Protein AF-A0A6L6J9T0-F1 (afdb_monomer_lite)

Structure (mmCIF, N/CA/C/O backbone):
data_AF-A0A6L6J9T0-F1
#
_entry.id   AF-A0A6L6J9T0-F1
#
loop_
_atom_site.group_PDB
_atom_site.id
_atom_site.type_symbol
_atom_site.label_atom_id
_atom_site.label_alt_id
_atom_site.label_comp_id
_atom_site.label_asym_id
_atom_site.label_entity_id
_atom_site.label_seq_id
_atom_site.pdbx_PDB_ins_code
_atom_site.Cartn_x
_atom_site.Cartn_y
_atom_site.Cartn_z
_atom_site.occupancy
_atom_site.B_iso_or_equiv
_atom_site.auth_seq_id
_atom_site.auth_comp_id
_atom_site.auth_asym_id
_atom_site.auth_atom_id
_atom_site.pdbx_PDB_model_num
ATOM 1 N N . MET A 1 1 ? 69.548 -28.953 -2.484 1.00 55.06 1 MET A N 1
ATOM 2 C CA . MET A 1 1 ? 68.286 -28.591 -1.804 1.00 55.06 1 MET A CA 1
ATOM 3 C C . MET A 1 1 ? 67.971 -29.685 -0.806 1.00 55.06 1 MET A C 1
ATOM 5 O O . MET A 1 1 ? 67.873 -30.839 -1.198 1.00 55.06 1 MET A O 1
ATOM 9 N N . THR A 1 2 ? 67.967 -29.363 0.486 1.00 63.56 2 THR A N 1
ATOM 10 C CA . THR A 1 2 ? 67.799 -30.362 1.554 1.00 63.56 2 THR A CA 1
ATOM 11 C C . THR A 1 2 ? 66.329 -30.769 1.671 1.00 63.56 2 THR A C 1
ATOM 13 O O . THR A 1 2 ? 65.444 -29.957 1.407 1.00 63.56 2 THR A O 1
ATOM 16 N N . ALA A 1 3 ? 66.048 -32.002 2.105 1.00 69.62 3 ALA A N 1
ATOM 17 C CA . ALA A 1 3 ? 64.678 -32.506 2.300 1.00 69.62 3 ALA A CA 1
ATOM 18 C C . ALA A 1 3 ? 63.806 -31.567 3.166 1.00 69.62 3 ALA A C 1
ATOM 20 O O . ALA A 1 3 ? 62.596 -31.469 2.977 1.00 69.62 3 ALA A O 1
ATOM 21 N N . ARG A 1 4 ? 64.447 -30.795 4.055 1.00 70.06 4 ARG A N 1
ATOM 22 C CA . ARG A 1 4 ? 63.816 -29.768 4.892 1.00 70.06 4 ARG A CA 1
ATOM 23 C C . ARG A 1 4 ? 63.256 -28.581 4.097 1.00 70.06 4 ARG A C 1
ATOM 25 O O . ARG A 1 4 ? 62.213 -28.057 4.465 1.00 70.06 4 ARG A O 1
ATOM 32 N N . GLN A 1 5 ? 63.914 -28.171 3.011 1.00 75.19 5 GLN A N 1
ATOM 33 C CA . GLN A 1 5 ? 63.419 -27.105 2.128 1.00 75.19 5 GLN A CA 1
ATOM 34 C C . GLN A 1 5 ? 62.223 -27.576 1.296 1.00 75.19 5 GLN A C 1
ATOM 36 O O . GLN A 1 5 ? 61.271 -26.824 1.127 1.00 75.19 5 GLN A O 1
ATOM 41 N N . ILE A 1 6 ? 62.240 -28.831 0.835 1.00 75.81 6 ILE A N 1
ATOM 42 C CA . ILE A 1 6 ? 61.133 -29.421 0.066 1.00 75.81 6 ILE A CA 1
ATOM 43 C C . ILE A 1 6 ? 59.875 -29.522 0.938 1.00 75.81 6 ILE A C 1
ATOM 45 O O . ILE A 1 6 ? 58.797 -29.132 0.500 1.00 75.81 6 ILE A O 1
ATOM 49 N N . GLY A 1 7 ? 60.020 -29.959 2.194 1.00 79.81 7 GLY A N 1
ATOM 50 C CA . GLY A 1 7 ? 58.907 -29.991 3.147 1.00 79.81 7 GLY A CA 1
ATOM 51 C C . GLY A 1 7 ? 58.312 -28.606 3.420 1.00 79.81 7 GLY A C 1
ATOM 52 O O . GLY A 1 7 ? 57.097 -28.466 3.506 1.00 79.81 7 GLY A O 1
ATOM 53 N N . TRP A 1 8 ? 59.152 -27.569 3.489 1.00 79.81 8 TRP A N 1
ATOM 54 C CA . TRP A 1 8 ? 58.687 -26.199 3.713 1.00 79.81 8 TRP A CA 1
ATOM 55 C C . TRP A 1 8 ? 57.950 -25.620 2.497 1.00 79.81 8 TRP A C 1
ATOM 57 O O . TRP A 1 8 ? 56.916 -24.978 2.650 1.00 79.81 8 TRP A O 1
ATOM 67 N N . VAL A 1 9 ? 58.425 -25.911 1.283 1.00 80.94 9 VAL A N 1
ATOM 68 C CA . VAL A 1 9 ? 57.741 -25.524 0.037 1.00 80.94 9 VAL A CA 1
ATOM 69 C C . VAL A 1 9 ? 56.398 -26.246 -0.112 1.00 80.94 9 VAL A C 1
ATOM 71 O O . VAL A 1 9 ? 55.412 -25.617 -0.484 1.00 80.94 9 VAL A O 1
ATOM 74 N N . LEU A 1 10 ? 56.325 -27.535 0.236 1.00 75.94 10 LEU A N 1
ATOM 75 C CA . LEU A 1 10 ? 55.062 -28.284 0.251 1.00 75.94 10 LEU A CA 1
ATOM 76 C C . LEU A 1 10 ? 54.070 -27.726 1.281 1.00 75.94 10 LEU A C 1
ATOM 78 O O . LEU A 1 10 ? 52.886 -27.609 0.977 1.00 75.94 10 LEU A O 1
ATOM 82 N N . ALA A 1 11 ? 54.546 -27.330 2.465 1.00 76.00 11 ALA A N 1
ATOM 83 C CA . ALA A 1 11 ? 53.708 -26.695 3.481 1.00 76.00 11 ALA A CA 1
ATOM 84 C C . ALA A 1 11 ? 53.171 -25.327 3.025 1.00 76.00 11 ALA A C 1
ATOM 86 O O . ALA A 1 11 ? 52.009 -25.013 3.271 1.00 76.00 11 ALA A O 1
ATOM 87 N N . LEU A 1 12 ? 53.983 -24.531 2.319 1.00 75.88 12 LEU A N 1
ATOM 88 C CA . LEU A 1 12 ? 53.535 -23.259 1.744 1.00 75.88 12 LEU A CA 1
ATOM 89 C C . LEU A 1 12 ? 52.518 -23.449 0.614 1.00 75.88 12 LEU A C 1
ATOM 91 O O . LEU A 1 12 ? 51.525 -22.729 0.576 1.00 75.88 12 LEU A O 1
ATOM 95 N N . LEU A 1 13 ? 52.722 -24.436 -0.264 1.00 72.69 13 LEU A N 1
ATOM 96 C CA . LEU A 1 13 ? 51.761 -24.780 -1.319 1.00 72.69 13 LEU A CA 1
ATOM 97 C C . LEU A 1 13 ? 50.418 -25.251 -0.742 1.00 72.69 13 LEU A C 1
ATOM 99 O O . LEU A 1 13 ? 49.369 -24.884 -1.268 1.00 72.69 13 LEU A O 1
ATOM 103 N N . ALA A 1 14 ? 50.440 -26.001 0.365 1.00 69.56 14 ALA A N 1
ATOM 104 C CA . ALA A 1 14 ? 49.230 -26.402 1.082 1.00 69.56 14 ALA A CA 1
ATOM 105 C C . ALA A 1 14 ? 48.492 -25.209 1.721 1.00 69.56 14 ALA A C 1
ATOM 107 O O . ALA A 1 14 ? 47.271 -25.242 1.823 1.00 69.56 14 ALA A O 1
ATOM 108 N N . LEU A 1 15 ? 49.207 -24.141 2.099 1.00 63.91 15 LEU A N 1
ATOM 109 C CA . LEU A 1 15 ? 48.610 -22.919 2.652 1.00 63.91 15 LEU A CA 1
ATOM 110 C C . LEU A 1 15 ? 48.000 -22.008 1.571 1.00 63.91 15 LEU A C 1
ATOM 112 O O . LEU A 1 15 ? 46.990 -21.357 1.819 1.00 63.91 15 LEU A O 1
ATOM 116 N N . THR A 1 16 ? 48.583 -21.970 0.365 1.00 63.12 16 THR A N 1
ATOM 117 C CA . THR A 1 16 ? 47.998 -21.263 -0.795 1.00 63.12 16 THR A CA 1
ATOM 118 C C . THR A 1 16 ? 46.866 -22.044 -1.459 1.00 63.12 16 THR A C 1
ATOM 120 O O . THR A 1 16 ? 46.103 -21.478 -2.231 1.00 63.12 16 THR A O 1
ATOM 123 N N . GLY A 1 17 ? 46.738 -23.333 -1.132 1.00 56.22 17 GLY A N 1
ATOM 124 C CA . GLY A 1 17 ? 45.596 -24.182 -1.456 1.00 56.22 17 GLY A CA 1
ATOM 125 C C . GLY A 1 17 ? 44.398 -23.955 -0.535 1.00 56.22 17 GLY A C 1
ATOM 126 O O . GLY A 1 17 ? 43.654 -24.901 -0.285 1.00 56.22 17 GLY A O 1
ATOM 127 N N . CYS A 1 18 ? 44.192 -22.723 -0.052 1.00 58.41 18 CYS A N 1
ATOM 128 C CA . CYS A 1 18 ? 42.891 -22.255 0.430 1.00 58.41 18 CYS A CA 1
ATOM 129 C C . CYS A 1 18 ? 41.956 -22.140 -0.792 1.00 58.41 18 CYS A C 1
ATOM 131 O O . CYS A 1 18 ? 41.544 -21.060 -1.204 1.00 58.41 18 CYS A O 1
ATOM 133 N N . ASP A 1 19 ? 41.749 -23.284 -1.449 1.00 54.44 19 ASP A N 1
ATOM 134 C CA . ASP A 1 19 ? 40.660 -23.528 -2.371 1.00 54.44 19 ASP A CA 1
ATOM 135 C C . ASP A 1 19 ? 39.378 -23.271 -1.584 1.00 54.44 19 ASP A C 1
ATOM 137 O O . ASP A 1 19 ? 39.289 -23.596 -0.394 1.00 54.44 19 ASP A O 1
ATOM 141 N N . ASP A 1 20 ? 38.422 -22.656 -2.261 1.00 57.44 20 ASP A N 1
ATOM 142 C CA . ASP A 1 20 ? 37.164 -22.094 -1.770 1.00 57.44 20 ASP A CA 1
ATOM 143 C C . ASP A 1 20 ? 36.174 -23.220 -1.386 1.00 57.44 20 ASP A C 1
ATOM 145 O O . ASP A 1 20 ? 35.013 -23.262 -1.782 1.00 57.44 20 ASP A O 1
ATOM 149 N N . ARG A 1 21 ? 36.678 -24.225 -0.660 1.00 56.31 21 ARG A N 1
ATOM 150 C CA . ARG A 1 21 ? 36.002 -25.448 -0.215 1.00 56.31 21 ARG A CA 1
ATOM 151 C C . ARG A 1 21 ? 35.696 -25.418 1.279 1.00 56.31 21 ARG A C 1
ATOM 153 O O . ARG A 1 21 ? 35.697 -26.457 1.938 1.00 56.31 21 ARG A O 1
ATOM 160 N N . ILE A 1 22 ? 35.424 -24.235 1.826 1.00 59.78 22 ILE A N 1
ATOM 161 C CA . ILE A 1 22 ? 34.739 -24.106 3.117 1.00 59.78 22 ILE A CA 1
ATOM 162 C C . ILE A 1 22 ? 33.244 -24.186 2.800 1.00 59.78 22 ILE A C 1
ATOM 164 O O . ILE A 1 22 ? 32.593 -23.214 2.422 1.00 59.78 22 ILE A O 1
ATOM 168 N N . GLY A 1 23 ? 32.757 -25.423 2.832 1.00 59.91 23 GLY A N 1
ATOM 169 C CA . GLY A 1 23 ? 31.516 -25.872 2.217 1.00 59.91 23 GLY A CA 1
ATOM 170 C C . GLY A 1 23 ? 30.242 -25.533 2.980 1.00 59.91 23 GLY A C 1
ATOM 171 O O . GLY A 1 23 ? 29.467 -26.443 3.227 1.00 59.91 23 GLY A O 1
ATOM 172 N N . ASP A 1 24 ? 30.006 -24.257 3.287 1.00 65.44 24 ASP A N 1
ATOM 173 C CA . ASP A 1 24 ? 28.719 -23.786 3.833 1.00 65.44 24 ASP A CA 1
ATOM 174 C C . ASP A 1 24 ? 28.182 -22.512 3.156 1.00 65.44 24 ASP A C 1
ATOM 176 O O . ASP A 1 24 ? 27.061 -22.089 3.444 1.00 65.44 24 ASP A O 1
ATOM 180 N N . TYR A 1 25 ? 28.934 -21.890 2.238 1.00 54.44 25 TYR A N 1
ATOM 181 C CA . TYR A 1 25 ? 28.415 -20.743 1.493 1.00 54.44 25 TYR A CA 1
ATOM 182 C C . TYR A 1 25 ? 27.688 -21.204 0.226 1.00 54.44 25 TYR A C 1
ATOM 184 O O . TYR A 1 25 ? 28.277 -21.908 -0.600 1.00 54.44 25 TYR A O 1
ATOM 192 N N . PRO A 1 26 ? 26.407 -20.828 0.046 1.00 74.56 26 PRO A N 1
ATOM 193 C CA . PRO A 1 26 ? 25.697 -21.128 -1.184 1.00 74.56 26 PRO A CA 1
ATOM 194 C C . PRO A 1 26 ? 26.411 -20.459 -2.359 1.00 74.56 26 PRO A C 1
ATOM 196 O O . PRO A 1 26 ? 26.947 -19.356 -2.229 1.00 74.56 26 PRO A O 1
ATOM 199 N N . ALA A 1 27 ? 26.401 -21.129 -3.513 1.00 80.19 27 ALA A N 1
ATOM 200 C CA . ALA A 1 27 ? 26.933 -20.571 -4.749 1.00 80.19 27 ALA A CA 1
ATOM 201 C C . ALA A 1 27 ? 26.363 -19.162 -4.979 1.00 80.19 27 ALA A C 1
ATOM 203 O O . ALA A 1 27 ? 25.151 -18.953 -4.866 1.00 80.19 27 ALA A O 1
ATOM 204 N N . LEU A 1 28 ? 27.241 -18.199 -5.281 1.00 80.12 28 LEU A N 1
ATOM 205 C CA . LEU A 1 28 ? 26.821 -16.826 -5.539 1.00 80.12 28 LEU A CA 1
ATOM 206 C C . LEU A 1 28 ? 25.834 -16.804 -6.706 1.00 80.12 28 LEU A C 1
ATOM 208 O O . LEU A 1 28 ? 26.071 -17.414 -7.753 1.00 80.12 28 LEU A O 1
ATOM 212 N N . LEU A 1 29 ? 24.730 -16.080 -6.518 1.00 84.69 29 LEU A N 1
ATOM 213 C CA . LEU A 1 29 ? 23.756 -15.873 -7.577 1.00 84.69 29 LEU A CA 1
ATOM 214 C C . LEU A 1 29 ? 24.454 -15.160 -8.751 1.00 84.69 29 LEU A C 1
ATOM 216 O O . LEU A 1 29 ? 25.164 -14.176 -8.519 1.00 84.69 29 LEU A O 1
ATOM 220 N N . PRO A 1 30 ? 24.273 -15.615 -10.001 1.00 88.81 30 PRO A N 1
ATOM 221 C CA . PRO A 1 30 ? 24.850 -14.944 -11.154 1.00 88.81 30 PRO A CA 1
ATOM 222 C C . PRO A 1 30 ? 24.479 -13.454 -11.199 1.00 88.81 30 PRO A C 1
ATOM 224 O O . PRO A 1 30 ? 23.319 -13.087 -11.007 1.00 88.81 30 PRO A O 1
ATOM 227 N N . THR A 1 31 ? 25.447 -12.581 -11.495 1.00 87.94 31 THR A N 1
ATOM 228 C CA . THR A 1 31 ? 25.234 -11.121 -11.522 1.00 87.94 31 THR A CA 1
ATOM 229 C C . THR A 1 31 ? 24.103 -10.711 -12.467 1.00 87.94 31 THR A C 1
ATOM 231 O O . THR A 1 31 ? 23.346 -9.793 -12.167 1.00 87.94 31 THR A O 1
ATOM 234 N N . ASN A 1 32 ? 23.935 -11.415 -13.589 1.00 87.62 32 ASN A N 1
ATOM 235 C CA . ASN A 1 32 ? 22.835 -11.179 -14.526 1.00 87.62 32 ASN A CA 1
ATOM 236 C C . ASN A 1 32 ? 21.455 -11.507 -13.938 1.00 87.62 32 ASN A C 1
ATOM 238 O O . ASN A 1 32 ? 20.476 -10.920 -14.375 1.00 87.62 32 ASN A O 1
ATOM 242 N N . GLN A 1 33 ? 21.369 -12.422 -12.971 1.00 86.94 33 GLN A N 1
ATOM 243 C CA . GLN A 1 33 ? 20.128 -12.742 -12.269 1.00 86.94 33 GLN A CA 1
ATOM 244 C C . GLN A 1 33 ? 19.830 -11.724 -11.160 1.00 86.94 33 GLN A C 1
ATOM 246 O O . GLN A 1 33 ? 18.673 -11.379 -10.957 1.00 86.94 33 GLN A O 1
ATOM 251 N N . ILE A 1 34 ? 20.863 -11.206 -10.483 1.00 87.44 34 ILE A N 1
ATOM 252 C CA . ILE A 1 34 ? 20.723 -10.142 -9.469 1.00 87.44 34 ILE A CA 1
ATOM 253 C C . ILE A 1 34 ? 20.266 -8.827 -10.110 1.00 87.44 34 ILE A C 1
ATOM 255 O O . ILE A 1 34 ? 19.456 -8.106 -9.538 1.00 87.44 34 ILE A O 1
ATOM 259 N N . LEU A 1 35 ? 20.805 -8.512 -11.288 1.00 90.12 35 LEU A N 1
ATOM 260 C CA . LEU A 1 35 ? 20.501 -7.282 -12.020 1.00 90.12 35 LEU A CA 1
ATOM 261 C C . LEU A 1 35 ? 19.346 -7.444 -13.018 1.00 90.12 35 LEU A C 1
ATOM 263 O O . LEU A 1 35 ? 19.082 -6.523 -13.789 1.00 90.12 35 LEU A O 1
ATOM 267 N N . ALA A 1 36 ? 18.693 -8.608 -13.053 1.00 90.81 36 ALA A N 1
ATOM 268 C CA . ALA A 1 36 ? 17.526 -8.802 -13.899 1.00 90.81 36 ALA A CA 1
ATOM 269 C C . ALA A 1 36 ? 16.371 -7.938 -13.385 1.00 90.81 36 ALA A C 1
ATOM 271 O O . ALA A 1 36 ? 16.077 -7.932 -12.189 1.00 90.81 36 ALA A O 1
ATOM 272 N N . GLU A 1 37 ? 15.691 -7.248 -14.300 1.00 87.31 37 GLU A N 1
ATOM 273 C CA . GLU A 1 37 ? 14.473 -6.519 -13.960 1.00 87.31 37 GLU A CA 1
ATOM 274 C C . GLU A 1 37 ? 13.415 -7.522 -13.461 1.00 87.31 37 GLU A C 1
ATOM 276 O O . GLU A 1 37 ? 13.117 -8.499 -14.164 1.00 87.31 37 GLU A O 1
ATOM 281 N N . PRO A 1 38 ? 12.857 -7.337 -12.252 1.00 83.69 38 PRO A N 1
ATOM 282 C CA . PRO A 1 38 ? 11.848 -8.238 -11.725 1.00 83.69 38 PRO A CA 1
ATOM 283 C C . PRO A 1 38 ? 10.579 -8.184 -12.578 1.00 83.69 38 PRO A C 1
ATOM 285 O O . PRO A 1 38 ? 10.158 -7.130 -13.054 1.00 83.69 38 PRO A O 1
ATOM 288 N N . ALA A 1 39 ? 9.929 -9.336 -12.747 1.00 88.56 39 ALA A N 1
ATOM 289 C CA . ALA A 1 39 ? 8.653 -9.393 -13.446 1.00 88.56 39 ALA A CA 1
ATOM 290 C C . ALA A 1 39 ? 7.604 -8.572 -12.681 1.00 88.56 39 ALA A C 1
ATOM 292 O O . ALA A 1 39 ? 7.257 -8.889 -11.540 1.00 88.56 39 ALA A O 1
ATOM 293 N N . LEU A 1 40 ? 7.095 -7.518 -13.320 1.00 87.56 40 LEU A N 1
ATOM 294 C CA . LEU A 1 40 ? 6.065 -6.673 -12.730 1.00 87.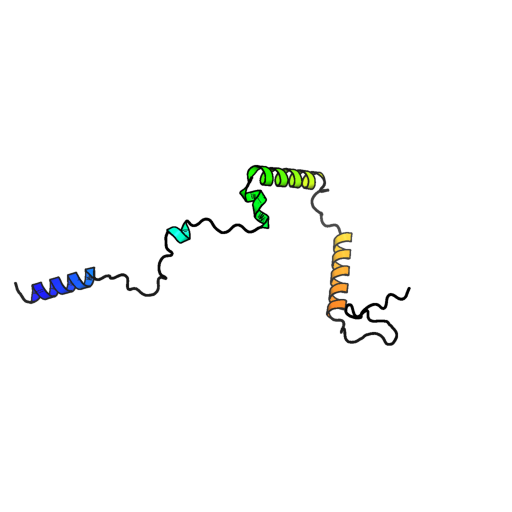56 40 LEU A CA 1
ATOM 295 C C . LEU A 1 40 ? 4.702 -7.375 -12.796 1.00 87.56 40 LEU A C 1
ATOM 297 O O . LEU A 1 40 ? 4.339 -7.928 -13.840 1.00 87.56 40 LEU A O 1
ATOM 301 N N . PRO A 1 41 ? 3.917 -7.361 -11.705 1.00 90.06 41 PRO A N 1
ATOM 302 C CA . PRO A 1 41 ? 2.586 -7.945 -11.716 1.00 90.06 41 PRO A CA 1
ATOM 303 C C . PRO A 1 41 ? 1.649 -7.146 -12.634 1.00 90.06 41 PRO A C 1
ATOM 305 O O . PRO A 1 41 ? 1.794 -5.934 -12.787 1.00 90.06 41 PRO A O 1
ATOM 308 N N . ALA A 1 42 ? 0.633 -7.807 -13.202 1.00 88.88 42 ALA A N 1
ATOM 309 C CA . ALA A 1 42 ? -0.258 -7.199 -14.200 1.00 88.88 42 ALA A CA 1
ATOM 310 C C . ALA A 1 42 ? -0.951 -5.909 -13.715 1.00 88.88 42 ALA A C 1
ATOM 312 O O . ALA A 1 42 ? -1.134 -4.975 -14.490 1.00 88.88 42 ALA A O 1
ATOM 313 N N . HIS A 1 43 ? -1.285 -5.820 -12.425 1.00 89.25 43 HIS A N 1
ATOM 314 C CA . HIS A 1 43 ? -1.915 -4.634 -11.837 1.00 89.25 43 HIS A CA 1
ATOM 315 C C . HIS A 1 43 ? -0.964 -3.432 -11.686 1.00 89.25 43 HIS A C 1
ATOM 317 O O . HIS A 1 43 ? -1.425 -2.323 -11.435 1.00 89.25 43 HIS A O 1
ATOM 323 N N . ALA A 1 44 ? 0.351 -3.632 -11.818 1.00 90.38 44 ALA A N 1
ATOM 324 C CA . ALA A 1 44 ? 1.353 -2.570 -11.750 1.00 90.38 44 ALA A CA 1
ATOM 325 C C . ALA A 1 44 ? 1.711 -2.000 -13.133 1.00 90.38 44 ALA A C 1
ATOM 327 O O . ALA A 1 44 ? 2.553 -1.108 -13.218 1.00 90.38 44 ALA A O 1
ATOM 328 N N . ALA A 1 45 ? 1.079 -2.481 -14.212 1.00 90.06 45 ALA A N 1
ATOM 329 C CA . ALA A 1 45 ? 1.393 -2.066 -15.580 1.00 90.06 45 ALA A CA 1
ATOM 330 C C . ALA A 1 45 ? 1.276 -0.544 -15.784 1.00 90.06 45 ALA A C 1
ATOM 332 O O . ALA A 1 45 ? 2.148 0.065 -16.404 1.00 90.06 45 ALA A O 1
ATOM 333 N N . ASP A 1 46 ? 0.251 0.087 -15.207 1.00 87.75 46 ASP A N 1
ATOM 334 C CA . ASP A 1 46 ? 0.061 1.537 -15.315 1.00 87.75 46 ASP A CA 1
ATOM 335 C C . ASP A 1 46 ? 1.131 2.323 -14.540 1.00 87.75 46 ASP A C 1
ATOM 337 O O . ASP A 1 46 ? 1.623 3.342 -15.022 1.00 87.75 46 ASP A O 1
ATOM 341 N N . ALA A 1 47 ? 1.557 1.817 -13.377 1.00 90.56 47 ALA A N 1
ATOM 342 C CA . ALA A 1 47 ? 2.630 2.416 -12.579 1.00 90.56 47 ALA A CA 1
ATOM 343 C C . ALA A 1 47 ? 4.010 2.252 -13.229 1.00 90.56 47 ALA A C 1
ATOM 345 O O . ALA A 1 47 ? 4.848 3.142 -13.122 1.00 90.56 47 ALA A O 1
ATOM 346 N N . ALA A 1 48 ? 4.231 1.143 -13.938 1.00 90.88 48 ALA A N 1
ATOM 347 C CA . ALA A 1 48 ? 5.440 0.913 -14.723 1.00 90.88 48 ALA A CA 1
ATOM 348 C C . ALA A 1 48 ? 5.536 1.873 -15.916 1.00 90.88 48 ALA A C 1
ATOM 350 O O . ALA A 1 48 ? 6.616 2.352 -16.254 1.00 90.88 48 ALA A O 1
ATOM 351 N N . LYS A 1 49 ? 4.394 2.147 -16.557 1.00 92.81 49 LYS A N 1
ATOM 352 C CA . LYS A 1 49 ? 4.304 3.031 -17.720 1.00 92.81 49 LYS A CA 1
ATOM 353 C C . LYS A 1 49 ? 4.460 4.504 -17.343 1.00 92.81 49 LYS A C 1
ATOM 355 O O . LYS A 1 49 ? 5.117 5.237 -18.077 1.00 92.81 49 LYS A O 1
ATOM 360 N N . ASP A 1 50 ? 3.855 4.931 -16.234 1.00 94.69 50 ASP A N 1
ATOM 361 C CA . ASP A 1 50 ? 3.962 6.302 -15.730 1.00 94.69 50 ASP A CA 1
ATOM 362 C C . ASP A 1 50 ? 3.942 6.349 -14.184 1.00 94.69 50 ASP A C 1
ATOM 364 O O . ASP A 1 50 ? 2.881 6.480 -13.549 1.00 94.69 50 ASP A O 1
ATOM 368 N N . PRO A 1 51 ? 5.120 6.261 -13.537 1.00 92.00 51 PRO A N 1
ATOM 369 C CA . PRO A 1 51 ? 5.212 6.293 -12.079 1.00 92.00 51 PRO A CA 1
ATOM 370 C C . PRO A 1 51 ? 4.840 7.669 -11.508 1.00 92.00 51 PRO A C 1
ATOM 372 O O . PRO A 1 51 ? 4.356 7.775 -10.379 1.00 92.00 51 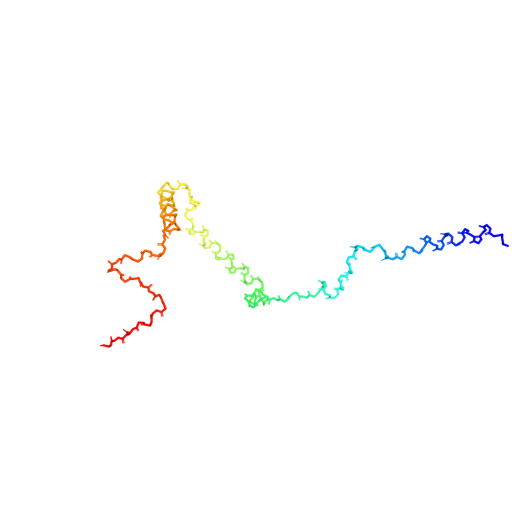PRO A O 1
ATOM 375 N N . THR A 1 52 ? 5.044 8.740 -12.279 1.00 96.19 52 THR A N 1
ATOM 376 C CA . THR A 1 52 ? 4.729 10.103 -11.843 1.00 96.19 52 THR A CA 1
ATOM 377 C C . THR A 1 52 ? 3.226 10.348 -11.800 1.00 96.19 52 THR A C 1
ATOM 379 O O . THR A 1 52 ? 2.713 10.764 -10.761 1.00 96.19 52 THR A O 1
ATOM 382 N N . ALA A 1 53 ? 2.496 9.993 -12.859 1.00 93.31 53 ALA A N 1
ATOM 383 C CA . ALA A 1 53 ? 1.047 10.165 -12.911 1.00 93.31 53 ALA A CA 1
ATOM 384 C C . ALA A 1 53 ? 0.328 9.322 -11.850 1.00 93.31 53 ALA A C 1
ATOM 386 O O . ALA A 1 53 ? -0.607 9.797 -11.202 1.00 93.31 53 ALA A O 1
ATOM 387 N N . THR A 1 54 ? 0.783 8.086 -11.625 1.00 94.19 54 THR A N 1
ATOM 388 C CA . THR A 1 54 ? 0.238 7.225 -1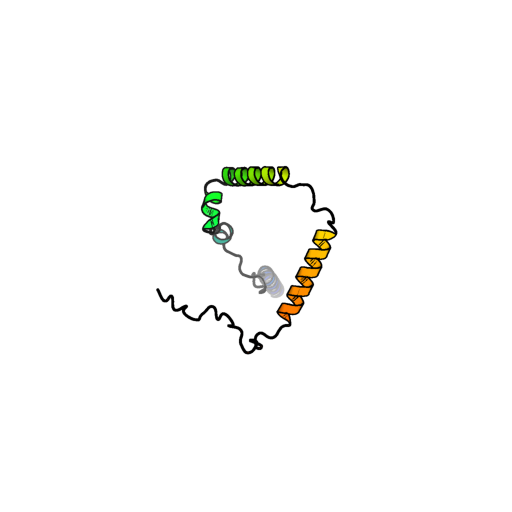0.564 1.00 94.19 54 THR A CA 1
ATOM 389 C C . THR A 1 54 ? 0.498 7.801 -9.171 1.00 94.19 54 THR A C 1
ATOM 391 O O . THR A 1 54 ? -0.423 7.858 -8.351 1.00 94.19 54 THR A O 1
ATOM 394 N N . THR A 1 55 ? 1.705 8.312 -8.913 1.00 95.00 55 THR A N 1
ATOM 395 C CA . THR A 1 55 ? 2.039 8.984 -7.646 1.00 95.00 55 THR A CA 1
ATOM 396 C C . THR A 1 55 ? 1.172 10.221 -7.416 1.00 95.00 55 THR A C 1
ATOM 398 O O . THR A 1 55 ? 0.644 10.420 -6.318 1.00 95.00 55 THR A O 1
ATOM 401 N N . ASP A 1 56 ? 0.984 11.045 -8.442 1.00 96.25 56 ASP A N 1
ATOM 402 C CA . ASP A 1 56 ? 0.200 12.274 -8.345 1.00 96.25 56 ASP A CA 1
ATOM 403 C C . ASP A 1 56 ? -1.292 11.987 -8.136 1.00 96.25 56 ASP A C 1
ATOM 405 O O . ASP A 1 56 ? -1.932 12.624 -7.294 1.00 96.25 56 ASP A O 1
ATOM 409 N N . ALA A 1 57 ? -1.837 10.970 -8.811 1.00 94.44 57 ALA A N 1
ATOM 410 C CA . ALA A 1 57 ? -3.210 10.518 -8.607 1.00 94.44 57 ALA A CA 1
ATOM 411 C C . ALA A 1 57 ? -3.444 10.025 -7.169 1.00 94.44 57 ALA A C 1
ATOM 413 O O . ALA A 1 57 ? -4.444 10.384 -6.535 1.00 94.44 57 ALA A O 1
ATOM 414 N N . LEU A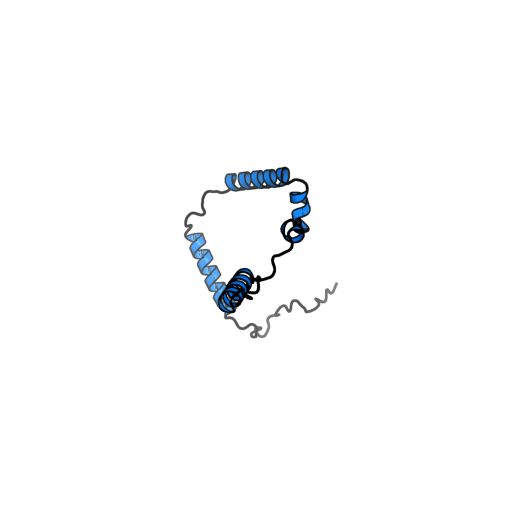 1 58 ? -2.507 9.243 -6.622 1.00 94.88 58 LEU A N 1
ATOM 415 C CA . LEU A 1 58 ? -2.562 8.783 -5.233 1.00 94.88 58 LEU A CA 1
ATOM 416 C C . LEU A 1 58 ? -2.462 9.953 -4.249 1.00 94.88 58 LEU A C 1
ATOM 418 O O . LEU A 1 58 ? -3.248 10.018 -3.302 1.00 94.88 58 LEU A O 1
ATOM 422 N N . ARG A 1 59 ? -1.562 10.913 -4.496 1.00 96.56 59 ARG A N 1
ATOM 423 C CA . ARG A 1 59 ? -1.420 12.118 -3.666 1.00 96.56 59 ARG A CA 1
ATOM 424 C C . ARG A 1 59 ? -2.696 12.958 -3.669 1.00 96.56 59 ARG A C 1
ATOM 426 O O . ARG A 1 59 ? -3.148 13.376 -2.605 1.00 96.56 59 ARG A O 1
ATOM 433 N N . GLY A 1 60 ? -3.310 13.164 -4.834 1.00 95.88 60 GLY A N 1
ATOM 434 C CA . GLY A 1 60 ? -4.579 13.883 -4.956 1.00 95.88 60 GLY A CA 1
ATOM 435 C C . GLY A 1 60 ? -5.716 13.187 -4.204 1.00 95.88 60 GLY A C 1
ATOM 436 O O . GLY A 1 60 ? -6.486 13.833 -3.490 1.00 95.88 60 GLY A O 1
ATOM 437 N N . ARG A 1 61 ? -5.786 11.852 -4.288 1.00 93.75 61 ARG A N 1
ATOM 438 C CA . ARG A 1 61 ? -6.769 11.059 -3.538 1.00 93.75 61 ARG A CA 1
ATOM 439 C C . ARG A 1 61 ? -6.551 11.164 -2.032 1.00 93.75 61 ARG A C 1
ATOM 441 O O . ARG A 1 61 ? -7.517 11.389 -1.309 1.00 93.75 61 ARG A O 1
ATOM 448 N N . ALA A 1 62 ? -5.306 11.049 -1.573 1.00 93.69 62 ALA A N 1
ATOM 449 C CA . ALA A 1 62 ? -4.953 11.210 -0.168 1.00 93.69 62 ALA A CA 1
ATOM 450 C C . ALA A 1 62 ? -5.350 12.599 0.345 1.00 93.69 62 ALA A C 1
ATOM 452 O O . ALA A 1 62 ? -6.056 12.682 1.343 1.00 93.69 62 ALA A O 1
ATOM 453 N N . ALA A 1 63 ? -5.015 13.668 -0.386 1.00 93.88 63 ALA A N 1
ATOM 454 C CA . ALA A 1 63 ? -5.408 15.034 -0.038 1.00 93.88 63 ALA A CA 1
ATOM 455 C C . ALA A 1 63 ? -6.938 15.197 0.055 1.00 93.88 63 ALA A C 1
ATOM 457 O O . ALA A 1 63 ? -7.461 15.815 0.984 1.00 93.88 63 ALA A O 1
ATOM 458 N N . GLY A 1 64 ? -7.677 14.596 -0.882 1.00 91.44 64 GLY A N 1
ATOM 459 C CA . GLY A 1 64 ? -9.137 14.590 -0.857 1.00 91.44 64 GLY A CA 1
ATOM 460 C C . GLY A 1 64 ? -9.732 13.788 0.305 1.00 91.44 64 GLY A C 1
ATOM 461 O O . GLY A 1 64 ? -10.817 14.123 0.777 1.00 91.44 64 GLY A O 1
ATOM 462 N N . LEU A 1 65 ? -9.065 12.728 0.765 1.00 90.88 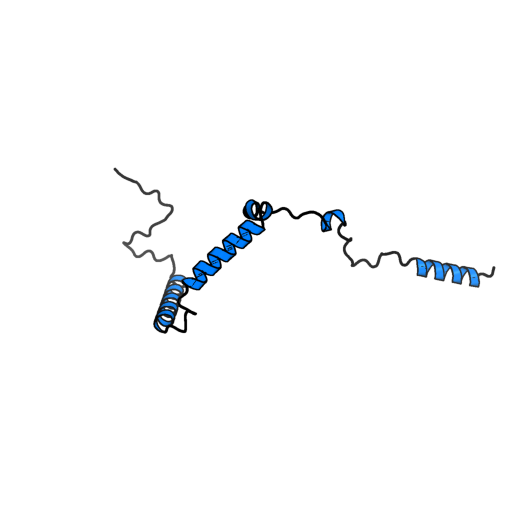65 LEU A N 1
ATOM 463 C CA . LEU A 1 65 ? -9.478 11.963 1.944 1.00 90.88 65 LEU A CA 1
ATOM 464 C C . LEU A 1 65 ? -9.163 12.729 3.226 1.00 90.88 65 LEU A C 1
ATOM 466 O O . LEU A 1 65 ? -10.041 12.866 4.069 1.00 90.88 65 LEU A O 1
ATOM 470 N N . THR A 1 66 ? -7.963 13.300 3.346 1.00 86.94 66 THR A N 1
ATOM 471 C CA . THR A 1 66 ? -7.573 14.102 4.512 1.00 86.94 66 THR A CA 1
ATOM 472 C C . THR A 1 66 ? -8.453 15.334 4.673 1.00 86.94 66 THR A C 1
ATOM 474 O O . THR A 1 66 ? -8.802 15.680 5.792 1.00 86.94 66 THR A O 1
ATOM 477 N N . ALA A 1 67 ? -8.867 15.967 3.571 1.00 85.00 67 ALA A N 1
ATOM 478 C CA . ALA A 1 67 ? -9.775 17.112 3.616 1.00 85.00 67 ALA A CA 1
ATOM 479 C C . ALA A 1 67 ? -11.200 16.740 4.066 1.00 85.00 67 ALA A C 1
ATOM 481 O O . ALA A 1 67 ? -11.908 17.583 4.610 1.00 85.00 67 ALA A O 1
ATOM 482 N N . ARG A 1 68 ? -11.636 15.497 3.822 1.00 82.88 68 ARG A N 1
ATOM 483 C CA . ARG A 1 68 ? -12.963 14.995 4.224 1.00 82.88 68 ARG A CA 1
ATOM 484 C C . ARG A 1 68 ? -12.960 14.311 5.586 1.00 82.88 68 ARG A C 1
ATOM 486 O O . ARG A 1 68 ? -14.021 14.160 6.183 1.00 82.88 68 ARG A O 1
ATOM 493 N N . ALA A 1 69 ? -11.801 13.862 6.056 1.00 81.19 69 ALA A N 1
ATOM 494 C CA . ALA A 1 69 ? -11.674 13.218 7.348 1.00 81.19 69 ALA A CA 1
ATOM 495 C C . ALA A 1 69 ? -11.987 14.235 8.455 1.00 81.19 69 ALA A C 1
ATOM 497 O O . ALA A 1 69 ? -11.273 15.221 8.634 1.00 81.19 69 ALA A O 1
ATOM 498 N N . ALA A 1 70 ? -13.061 13.986 9.203 1.00 68.06 70 ALA A N 1
ATOM 499 C CA . ALA A 1 70 ? -13.416 14.747 10.393 1.00 68.06 70 ALA A CA 1
ATOM 500 C C . ALA A 1 70 ? -12.487 14.351 11.555 1.00 68.06 70 ALA A C 1
ATOM 502 O O . ALA A 1 70 ? -12.894 13.661 12.479 1.00 68.06 70 ALA A O 1
ATOM 503 N N . GLY A 1 71 ? -11.212 14.743 11.472 1.00 68.00 71 GLY A N 1
ATOM 504 C CA . GLY A 1 71 ? -10.203 14.456 12.493 1.00 68.00 71 GLY A CA 1
ATOM 505 C C . GLY A 1 71 ? -9.932 12.959 12.728 1.00 68.00 71 GLY A C 1
ATOM 506 O O . GLY A 1 71 ? -10.444 12.095 12.012 1.00 68.00 71 GLY A O 1
ATOM 507 N N . PRO A 1 72 ? -9.082 12.625 13.715 1.00 67.44 72 PRO A N 1
ATOM 508 C CA . PRO A 1 72 ? -8.999 11.264 14.232 1.00 67.44 72 PRO A CA 1
ATOM 509 C C . PRO A 1 72 ? -10.385 10.835 14.722 1.00 67.44 72 PRO A C 1
ATOM 511 O O . PRO A 1 72 ? -11.086 11.651 15.320 1.00 67.44 72 PRO A O 1
ATOM 514 N N . VAL A 1 73 ? -10.757 9.564 14.527 1.00 64.31 73 VAL A N 1
ATOM 515 C CA . VAL A 1 73 ? -11.911 8.953 15.210 1.00 64.31 73 VAL A CA 1
ATOM 516 C C . VAL A 1 73 ? -11.572 8.919 16.703 1.00 64.31 73 VAL A C 1
ATOM 518 O O . VAL A 1 73 ? -11.021 7.951 17.220 1.00 64.31 73 VAL A O 1
ATOM 521 N N . ALA A 1 74 ? -11.748 10.051 17.372 1.00 62.16 74 ALA A N 1
ATOM 522 C CA . ALA A 1 74 ? -11.377 10.235 18.758 1.00 62.16 74 ALA A CA 1
ATOM 523 C C . ALA A 1 74 ? -12.400 9.492 19.606 1.00 62.16 74 ALA A C 1
ATOM 525 O O . ALA A 1 74 ? -13.549 9.912 19.618 1.00 62.16 74 ALA A O 1
ATOM 526 N N . HIS A 1 75 ? -11.963 8.403 20.256 1.00 64.00 75 HIS A N 1
ATOM 527 C CA . HIS A 1 75 ? -12.634 7.683 21.348 1.00 64.00 75 HIS A CA 1
ATOM 528 C C . HIS A 1 75 ? -14.134 7.961 21.468 1.00 64.00 75 HIS A C 1
ATOM 530 O O . HIS A 1 75 ? -14.592 8.513 22.467 1.00 64.00 75 HIS A O 1
ATOM 536 N N . ASP A 1 76 ? -14.880 7.603 20.427 1.00 80.88 76 ASP A N 1
ATOM 537 C CA . ASP A 1 76 ? -16.324 7.744 20.436 1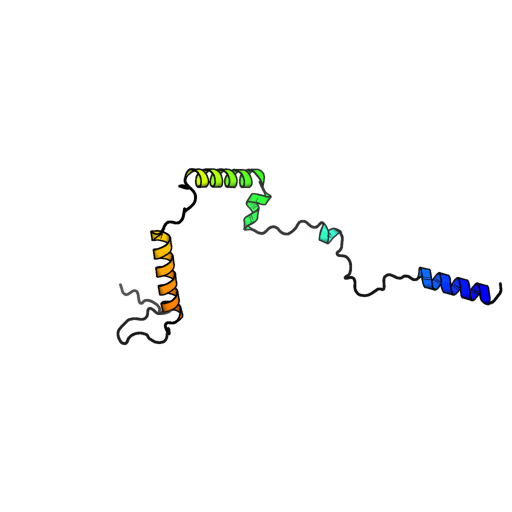.00 80.88 76 ASP A CA 1
ATOM 538 C C . ASP A 1 76 ? -16.869 6.574 21.267 1.00 80.88 76 ASP A C 1
ATOM 540 O O . ASP A 1 76 ? -16.715 5.417 20.851 1.00 80.88 76 ASP A O 1
ATOM 544 N N . PRO A 1 77 ? -17.427 6.837 22.463 1.00 84.44 77 PRO A N 1
ATOM 545 C CA . PRO A 1 77 ? -17.907 5.776 23.334 1.00 84.44 77 PRO A CA 1
ATOM 546 C C . PRO A 1 77 ? -19.032 4.971 22.673 1.00 84.44 77 PRO A C 1
ATOM 548 O O . PRO A 1 77 ? -19.071 3.760 22.847 1.00 84.44 77 PRO A O 1
ATOM 551 N N . ASP A 1 78 ? -19.867 5.586 21.828 1.00 86.75 78 ASP A N 1
ATOM 552 C CA . ASP A 1 78 ? -20.926 4.876 21.100 1.00 86.75 78 ASP A CA 1
ATOM 553 C C . ASP A 1 78 ? -20.337 3.942 20.029 1.00 86.75 78 ASP A C 1
ATOM 555 O O . ASP A 1 78 ? -20.812 2.820 19.850 1.00 86.75 78 ASP A O 1
ATOM 559 N N . LEU A 1 79 ? -19.249 4.335 19.354 1.00 87.75 79 LEU A N 1
ATOM 560 C CA . LEU A 1 79 ? -18.538 3.419 18.450 1.00 87.75 79 LEU A CA 1
ATOM 561 C C . LEU A 1 79 ? -17.852 2.274 19.201 1.00 87.75 79 LEU A C 1
ATOM 563 O O . LEU A 1 79 ? -17.833 1.152 18.692 1.00 87.75 79 LEU A O 1
ATOM 567 N N . ALA A 1 80 ? -17.294 2.539 20.384 1.00 89.88 80 ALA A N 1
ATOM 568 C CA . ALA A 1 80 ? -16.690 1.506 21.222 1.00 89.88 80 ALA A CA 1
ATOM 569 C C . ALA A 1 80 ? -17.742 0.486 21.682 1.00 89.88 80 ALA A C 1
ATOM 571 O O . ALA A 1 80 ? -17.564 -0.710 21.448 1.00 89.88 80 ALA A O 1
ATOM 572 N N . ASP A 1 81 ? -18.875 0.961 22.199 1.00 93.62 81 ASP A N 1
ATOM 573 C CA . ASP A 1 81 ? -19.993 0.125 22.642 1.00 93.62 81 ASP A CA 1
ATOM 574 C C . ASP A 1 81 ? -20.541 -0.734 21.493 1.00 93.62 81 ASP A C 1
ATOM 576 O O . ASP A 1 81 ? -20.772 -1.937 21.641 1.00 93.62 81 ASP A O 1
ATOM 580 N N . ARG A 1 82 ? -20.692 -0.150 20.296 1.00 93.94 82 ARG A N 1
ATOM 581 C CA . ARG A 1 82 ? -21.120 -0.889 19.097 1.00 93.94 82 ARG A CA 1
ATOM 582 C C . ARG A 1 82 ? -20.105 -1.937 18.665 1.00 93.94 82 ARG A C 1
ATOM 584 O O . ARG A 1 82 ? -20.497 -3.031 18.258 1.00 93.94 82 ARG A O 1
ATOM 591 N N . ALA A 1 83 ? -18.815 -1.616 18.723 1.00 94.38 83 ALA A N 1
ATOM 592 C CA . ALA A 1 83 ? -17.763 -2.563 18.384 1.00 94.38 83 ALA A CA 1
ATOM 593 C C . ALA A 1 83 ? -17.729 -3.736 19.376 1.00 94.38 83 ALA A C 1
ATOM 595 O O . ALA A 1 83 ? -17.562 -4.883 18.957 1.00 94.38 83 ALA A O 1
ATOM 596 N N . ASP A 1 84 ? -17.939 -3.471 20.665 1.00 96.50 84 ASP A N 1
ATOM 597 C CA . ASP A 1 84 ? -18.031 -4.496 21.705 1.00 96.50 84 ASP A CA 1
ATOM 598 C C . ASP A 1 84 ? -19.259 -5.390 21.501 1.00 96.50 84 ASP A C 1
ATOM 600 O O . ASP A 1 84 ? -19.126 -6.616 21.476 1.00 96.50 84 ASP A O 1
ATOM 604 N N . ALA A 1 85 ? -20.428 -4.800 21.232 1.00 97.12 85 ALA A N 1
ATOM 605 C CA . ALA A 1 85 ? -21.646 -5.541 20.910 1.00 97.12 85 ALA A CA 1
ATOM 606 C C . ALA A 1 85 ? -21.479 -6.424 19.659 1.00 97.12 85 ALA A C 1
ATOM 608 O O . ALA A 1 85 ? -21.917 -7.577 19.636 1.00 97.12 85 ALA A O 1
ATOM 609 N N . LEU A 1 86 ? -20.802 -5.915 18.624 1.00 97.06 86 LEU A N 1
ATOM 610 C CA . LEU A 1 86 ? -20.536 -6.674 17.403 1.00 97.06 86 LEU A CA 1
ATOM 611 C C . LEU A 1 86 ? -19.602 -7.861 17.665 1.00 97.06 86 LEU A C 1
ATOM 613 O O . LEU A 1 86 ? -19.856 -8.957 17.164 1.00 97.06 86 LEU A O 1
ATOM 617 N N . ARG A 1 87 ? -18.547 -7.670 18.468 1.00 97.00 87 ARG A N 1
ATOM 618 C CA . ARG A 1 87 ? -17.636 -8.759 18.856 1.00 97.00 87 ARG A CA 1
ATOM 619 C C . ARG A 1 87 ? -18.339 -9.810 19.706 1.00 97.00 87 ARG A C 1
ATOM 621 O O . ARG A 1 87 ? -18.119 -10.996 19.478 1.00 97.00 87 ARG A O 1
ATOM 628 N N . ALA A 1 88 ? -19.199 -9.399 20.638 1.00 97.69 88 ALA A N 1
ATOM 629 C CA . ALA A 1 88 ? -19.996 -10.323 21.441 1.00 97.69 88 ALA A CA 1
ATOM 630 C C . ALA A 1 88 ? -20.879 -11.207 20.548 1.00 97.69 88 ALA A C 1
ATOM 632 O O . ALA A 1 88 ? -20.790 -12.431 20.614 1.00 97.69 88 ALA A O 1
ATOM 633 N N . ARG A 1 89 ? -21.627 -10.600 19.620 1.00 95.31 89 ARG A N 1
ATOM 634 C CA . ARG A 1 89 ? -22.467 -11.341 18.671 1.00 95.31 89 ARG A CA 1
ATOM 635 C C . ARG A 1 89 ? -21.658 -12.254 17.748 1.00 95.31 89 ARG A C 1
ATOM 637 O O . ARG A 1 89 ? -22.078 -13.370 17.469 1.00 95.31 89 ARG A O 1
ATOM 644 N N . ALA A 1 90 ? -20.504 -11.801 17.264 1.00 96.56 90 ALA A N 1
ATOM 645 C CA . ALA A 1 90 ? -19.630 -12.630 16.437 1.00 96.56 90 ALA A CA 1
ATOM 646 C C . ALA A 1 90 ? -19.114 -13.858 17.205 1.00 96.56 90 ALA A C 1
ATOM 648 O O . ALA A 1 90 ? -19.060 -14.944 16.637 1.00 96.56 90 ALA A O 1
ATOM 649 N N . ASN A 1 91 ? -18.792 -13.701 18.493 1.00 96.50 91 ASN A N 1
ATOM 650 C CA . ASN A 1 91 ? -18.407 -14.812 19.364 1.00 96.50 91 ASN A CA 1
ATOM 651 C C . ASN A 1 91 ? -19.570 -15.774 19.632 1.00 96.50 91 ASN A C 1
ATOM 653 O O . ASN A 1 91 ? -19.366 -16.980 19.696 1.00 96.50 91 ASN A O 1
ATOM 657 N N . GLU A 1 92 ? -20.791 -15.273 19.793 1.00 93.50 92 GLU A N 1
ATOM 658 C CA . GLU A 1 92 ? -21.971 -16.136 19.908 1.00 93.50 92 GLU A CA 1
ATOM 659 C C . GLU A 1 92 ? -22.180 -16.948 18.627 1.00 93.50 92 GLU A C 1
ATOM 661 O O . GLU A 1 92 ? -22.343 -18.164 18.688 1.00 93.50 92 GLU A O 1
ATOM 666 N N . LEU A 1 93 ? -22.107 -16.291 17.466 1.00 90.62 93 LEU A N 1
ATOM 667 C CA . LEU A 1 93 ? -22.259 -16.938 16.164 1.00 90.62 93 LEU A CA 1
ATOM 668 C C . LEU A 1 93 ? -21.146 -17.950 15.877 1.00 90.62 93 LEU A C 1
ATOM 670 O O . LEU A 1 93 ? -21.426 -19.005 15.322 1.00 90.62 93 LEU A O 1
ATOM 674 N N . SER A 1 94 ? -19.899 -17.663 16.259 1.00 90.62 94 SER A N 1
ATOM 675 C CA . SER A 1 94 ? -18.780 -18.585 16.035 1.00 90.62 94 SER A CA 1
ATOM 676 C C . SER A 1 94 ? -18.842 -19.830 16.921 1.00 90.62 94 SER A C 1
ATOM 678 O O . SER A 1 94 ? -18.326 -20.875 16.536 1.00 90.62 94 SER A O 1
ATOM 680 N N . ASN A 1 95 ? -19.487 -19.730 18.086 1.00 87.94 95 ASN A N 1
ATOM 681 C CA . ASN A 1 95 ? -19.717 -20.854 18.991 1.00 87.94 95 ASN A CA 1
ATOM 682 C C . ASN A 1 95 ? -21.052 -21.575 18.733 1.00 87.94 95 ASN A C 1
ATOM 684 O O . ASN A 1 95 ? -21.297 -22.631 19.318 1.00 87.94 95 ASN A O 1
ATOM 688 N N . ALA A 1 96 ? -21.925 -21.027 17.884 1.00 83.56 96 ALA A N 1
ATOM 689 C CA . ALA A 1 96 ? -23.174 -21.671 17.510 1.00 83.56 96 ALA A CA 1
ATOM 690 C C . ALA A 1 96 ? -22.900 -22.849 16.561 1.00 83.56 96 ALA A C 1
ATOM 692 O O . ALA A 1 96 ? -22.256 -22.698 15.524 1.00 83.56 96 ALA A O 1
ATOM 693 N N . SER A 1 97 ? -23.410 -24.037 16.899 1.00 74.50 97 SER A N 1
ATOM 694 C CA . SER A 1 97 ? -23.332 -25.194 16.007 1.00 74.50 97 SER A CA 1
ATOM 695 C C . SER A 1 97 ? -24.214 -24.966 14.780 1.00 74.50 97 SER A C 1
ATOM 697 O O . SER A 1 97 ? -25.421 -24.753 14.920 1.00 74.50 97 SER A O 1
ATOM 699 N N . LEU A 1 98 ? -23.639 -25.098 13.586 1.00 70.00 98 LEU A N 1
ATOM 700 C CA . LEU A 1 98 ? -24.376 -25.038 12.317 1.00 70.00 98 LEU A CA 1
ATOM 701 C C . LEU A 1 98 ? -25.348 -26.221 12.133 1.00 70.00 98 LEU A C 1
ATOM 703 O O . LEU A 1 98 ? -26.218 -26.176 11.271 1.00 70.00 98 LEU A O 1
ATOM 707 N N . ASP A 1 99 ? -25.241 -27.249 12.978 1.00 65.38 99 ASP A N 1
ATOM 708 C CA . ASP A 1 99 ? -26.059 -28.467 12.925 1.00 65.38 99 ASP A CA 1
ATOM 709 C C . ASP A 1 99 ? -27.509 -28.264 13.406 1.00 65.38 99 ASP A C 1
ATOM 711 O O . ASP A 1 99 ? -28.360 -29.139 13.236 1.00 65.38 99 ASP A O 1
ATOM 715 N N . ALA A 1 100 ? -27.818 -27.113 14.009 1.00 59.97 100 ALA A N 1
ATOM 716 C CA . ALA A 1 100 ? -29.150 -26.792 14.506 1.00 59.97 100 ALA A CA 1
ATOM 717 C C . ALA A 1 100 ? -29.913 -25.914 13.507 1.00 59.97 100 ALA A C 1
ATOM 719 O O . ALA A 1 100 ? -30.189 -24.747 13.777 1.00 59.97 100 ALA A O 1
ATOM 720 N N . CYS A 1 101 ? -30.312 -26.492 12.372 1.00 61.62 101 CYS A N 1
ATOM 721 C CA . CYS A 1 101 ? -31.433 -25.934 11.622 1.00 61.62 101 CYS A CA 1
ATOM 722 C C . CYS A 1 101 ? -32.690 -26.068 12.503 1.00 61.62 101 CYS A C 1
ATOM 724 O O . CYS A 1 101 ? -33.069 -27.199 12.842 1.00 61.62 101 CYS A O 1
ATOM 726 N N . PRO A 1 102 ? -33.332 -24.972 12.949 1.00 60.06 102 PRO A N 1
ATOM 727 C CA . PRO A 1 102 ? -34.529 -25.097 13.763 1.00 60.06 102 PRO A CA 1
ATOM 728 C C . PRO A 1 102 ? -35.601 -25.834 12.954 1.00 60.06 102 PRO A C 1
ATOM 730 O O . PRO A 1 102 ? -35.865 -25.485 11.805 1.00 60.06 102 PRO A O 1
ATOM 733 N N . LYS A 1 103 ? -36.222 -26.870 13.543 1.00 52.03 103 LYS A N 1
ATOM 734 C CA . LYS A 1 103 ? -37.315 -27.618 12.898 1.00 52.03 103 LYS A CA 1
ATOM 735 C C . LYS A 1 103 ? -38.402 -26.636 12.444 1.00 52.03 103 LYS A C 1
ATOM 737 O O . LYS A 1 103 ? -39.139 -26.116 13.277 1.00 52.03 103 LYS A O 1
ATOM 742 N N . GLY A 1 104 ? -38.498 -26.418 11.133 1.00 56.66 104 GLY A N 1
ATOM 743 C CA . GLY A 1 104 ? -39.493 -25.542 10.509 1.00 56.66 104 GLY A CA 1
ATOM 744 C C . GLY A 1 104 ? -38.966 -24.219 9.945 1.00 56.66 104 GLY A C 1
ATOM 745 O O . GLY A 1 104 ? -39.772 -23.469 9.404 1.00 56.66 104 GLY A O 1
ATOM 746 N N . ALA A 1 105 ? -37.664 -23.926 10.027 1.00 62.25 105 ALA A N 1
ATOM 747 C CA . ALA A 1 105 ? -37.060 -22.823 9.278 1.00 62.25 105 ALA A CA 1
ATOM 748 C C . ALA A 1 105 ? -36.341 -23.361 8.029 1.00 62.25 105 ALA A C 1
ATOM 750 O O . ALA A 1 105 ? -35.645 -24.374 8.139 1.00 62.25 105 ALA A O 1
ATOM 751 N N . PRO A 1 106 ? -36.480 -22.720 6.854 1.00 60.44 106 PRO A N 1
ATOM 752 C CA . PRO A 1 106 ? -35.604 -23.012 5.733 1.00 60.44 106 PRO A CA 1
ATOM 753 C C . PRO A 1 106 ? -34.197 -22.559 6.121 1.00 60.44 106 PRO A C 1
ATOM 755 O O . PRO A 1 106 ? -33.945 -21.376 6.344 1.00 60.44 106 PRO A O 1
ATOM 758 N N . CYS A 1 107 ? -33.290 -23.518 6.261 1.00 62.34 107 CYS A N 1
ATOM 759 C CA . CYS A 1 107 ? -31.881 -23.206 6.153 1.00 62.34 107 CYS A CA 1
ATOM 760 C C . CYS A 1 107 ? -31.626 -23.011 4.666 1.00 62.34 107 CYS A C 1
ATOM 762 O O . CYS A 1 107 ? -31.756 -23.967 3.902 1.00 62.34 107 CYS A O 1
ATOM 764 N N . ASP A 1 108 ? -31.369 -21.769 4.264 1.00 61.03 108 ASP A N 1
ATOM 765 C CA . ASP A 1 108 ? -30.948 -21.468 2.904 1.00 61.03 108 ASP A CA 1
ATOM 766 C C . ASP A 1 108 ? -29.638 -22.218 2.659 1.00 61.03 108 ASP A C 1
ATOM 768 O O . ASP A 1 108 ? -28.577 -21.834 3.150 1.00 61.03 108 ASP A O 1
ATOM 772 N N . ASP A 1 109 ? -29.740 -23.342 1.958 1.00 55.91 109 ASP A N 1
ATOM 773 C CA . ASP A 1 109 ? -28.605 -23.992 1.332 1.00 55.91 109 ASP A CA 1
ATOM 774 C C . ASP A 1 109 ? -28.244 -23.138 0.105 1.00 55.91 109 ASP A C 1
ATOM 776 O O . ASP A 1 109 ? -29.044 -23.069 -0.835 1.00 55.91 109 ASP A O 1
ATOM 780 N N . PRO A 1 110 ? -27.095 -22.435 0.101 1.00 57.88 110 PRO A N 1
ATOM 781 C CA . PRO A 1 110 ? -26.704 -21.587 -1.020 1.00 57.88 110 PRO A CA 1
ATOM 782 C C . PRO A 1 110 ? -26.444 -22.380 -2.314 1.00 57.88 110 PRO A C 1
ATOM 784 O O . PRO A 1 110 ? -26.334 -21.755 -3.368 1.00 57.88 110 PRO A O 1
ATOM 787 N N . ASP A 1 111 ? -26.379 -23.717 -2.249 1.00 58.06 111 ASP A N 1
ATOM 788 C CA . ASP A 1 111 ? -26.177 -24.610 -3.394 1.00 58.06 111 ASP A CA 1
ATOM 789 C C . ASP A 1 111 ? -27.461 -25.331 -3.855 1.00 58.06 111 ASP A C 1
ATOM 791 O O . ASP A 1 111 ? -27.427 -26.089 -4.831 1.00 58.06 111 ASP A O 1
ATOM 795 N N . MET A 1 112 ? -28.619 -25.088 -3.224 1.00 50.56 112 MET A N 1
ATOM 796 C CA . MET A 1 112 ? -29.892 -25.582 -3.759 1.00 50.56 112 MET A CA 1
ATOM 797 C C . MET A 1 112 ? -30.305 -24.736 -4.976 1.00 50.56 112 MET A C 1
ATOM 799 O O . MET A 1 112 ? -30.456 -23.517 -4.850 1.00 50.56 112 MET A O 1
ATOM 803 N N . PRO A 1 113 ? -30.519 -25.344 -6.161 1.00 50.97 113 PRO A N 1
ATOM 804 C CA . PRO A 1 113 ? -31.035 -24.620 -7.311 1.00 50.97 113 PRO A CA 1
ATOM 805 C C . PRO A 1 113 ? -32.403 -24.051 -6.939 1.00 50.97 113 PRO A C 1
ATOM 807 O O . PRO A 1 113 ? -33.330 -24.793 -6.621 1.00 50.97 113 PRO A O 1
ATOM 810 N N . GLN A 1 114 ? -32.519 -22.724 -6.935 1.00 56.72 114 GLN A N 1
ATOM 811 C CA . GLN A 1 114 ? -33.815 -22.085 -6.771 1.00 56.72 114 GLN A CA 1
ATOM 812 C C . GLN A 1 114 ? -34.632 -22.405 -8.021 1.00 56.72 114 GLN A C 1
ATOM 814 O O . GLN A 1 114 ? -34.308 -21.921 -9.107 1.00 56.72 114 GLN A O 1
ATOM 819 N N . ASP A 1 115 ? -35.659 -23.242 -7.873 1.00 47.75 115 ASP A N 1
ATOM 820 C CA . ASP A 1 115 ? -36.723 -23.347 -8.866 1.00 47.75 115 ASP A CA 1
ATOM 821 C C . ASP A 1 115 ? -37.395 -21.972 -8.945 1.00 47.75 115 ASP A C 1
ATOM 823 O O . ASP A 1 115 ? -38.222 -21.586 -8.118 1.00 47.75 115 ASP A O 1
ATOM 827 N N . ILE A 1 116 ? -36.951 -21.186 -9.925 1.00 55.25 116 ILE A N 1
ATOM 828 C CA . ILE A 1 116 ? -37.621 -19.972 -10.370 1.00 55.25 116 ILE A CA 1
ATOM 829 C C . ILE A 1 116 ? -38.843 -20.441 -11.165 1.00 55.25 116 ILE A C 1
ATOM 831 O O . ILE A 1 116 ? -38.778 -20.575 -12.389 1.00 55.25 116 ILE A O 1
ATOM 835 N N . ASP A 1 117 ? -39.942 -20.726 -10.470 1.00 47.09 117 ASP A N 1
ATOM 836 C CA . ASP A 1 117 ? -41.238 -20.896 -11.121 1.00 47.09 117 ASP A CA 1
ATOM 837 C C . ASP A 1 117 ? -41.841 -19.522 -11.457 1.00 47.09 117 ASP A C 1
ATOM 839 O O . ASP A 1 117 ? -41.858 -18.597 -10.638 1.00 47.09 117 ASP A O 1
ATOM 843 N N . GLN A 1 118 ? -42.256 -19.422 -12.724 1.00 44.72 118 GLN A N 1
ATOM 844 C CA . GLN A 1 118 ? -42.810 -18.263 -13.435 1.00 44.72 118 GLN A CA 1
ATOM 845 C C . GLN A 1 118 ? -44.194 -17.832 -12.945 1.00 44.72 118 GLN A C 1
ATOM 847 O O . GLN A 1 118 ? -45.003 -18.711 -12.572 1.00 44.72 118 GLN A O 1
#

Sequence (118 aa):
MTARQIGWVLALLALTGCDDRIGDYPALLPTNQILAEPALPAHAADAAKDPTATTDALRGRAAGLTARAAGPVAHDPDLADRADALRARANELSNASLDACPKGAPCDDPDMPQDIDQ

Radius of gyration: 35.41 Å; chains: 1; bounding box: 111×50×41 Å

pLDDT: mean 78.02, std 15.31, range [44.72, 97.69]

Foldseek 3Di:
DDPVVVVVVVVVVVVVPVPVPPPDDPDDDPPCVVPPDDDDDPVCVVCVVPVPVVVVVVVVVVVVVVVVDPPPPPPDVVVVVVVVVVVVVVVVVVPDDPPCPDVPDDPPPVPPPPPPDD

Secondary structure (DSSP, 8-state):
--HHHHHHHHHHHHHH---S--TTSPPPPPHHHHTSPPPPPGGGHHHHH-HHHHHHHHHHHHHHHHHH--SS----HHHHHHHHHHHHHHHHHHHS-TT---TTS----TTS------

Organism: NCBI:txid1820333